Protein AF-A0A6P7TYA1-F1 (afdb_monomer)

pLDDT: mean 76.17, std 18.22, range [33.38, 97.75]

InterPro domains:
  IPR001356 Homeodomain [PF00046] (24-80)
  IPR001356 Homeodomain [PS50071] (21-81)
  IPR001356 Homeodomain [SM00389] (23-85)
  IPR001356 Homeodomain [cd00086] (24-75)
  IPR009057 Homedomain-like superfamily [SSF46689] (10-81)
  IPR017970 Homeobox, conserved site [PS00027] (56-79)
  IPR020479 Homeodomain, metazoa [PR00024] (45-56)
  IPR020479 Homeodomain, metazoa [PR00024] (60-70)
  IPR020479 Homeodomain, metazoa [PR00024] (70-79)
  IPR050394 Homeobox NK-like transcription regulators [PTHR24340] (22-94)

Organism: NCBI:txid2607531

Mean predicted aligned error: 14.08 Å

Sequence (138 aa):
MNTQPIMYRPHESLKISNSSIPKRKRRNLFTPAQNAELETRFRSQKYLSAPEREQLAKSINLTTTQVKIWFQNHRYKYKKYIKEKEKNAPDEPNKEESLLLDVESNKYFQEDQKVCLERMEKGDYSLDVKPFKNWNNI

Foldseek 3Di:
DDDDDDDPPPDDPPPPPPDDPPDPPPDDDADPVLVVLLVVVCVVPLDDAPVRLVVSCVVRVHDSVVSVVVSVVVLVVVLVVLVVVCVVDVPDPCVVVNVVSVVVVVVRVVNVVVVVVVCVVVVVPVPPPDPPPDPPPD

Structure (mmCIF, N/CA/C/O backbone):
data_AF-A0A6P7TYA1-F1
#
_entry.id   AF-A0A6P7TYA1-F1
#
loop_
_atom_site.group_PDB
_atom_site.id
_atom_site.type_symbol
_atom_site.label_atom_id
_atom_site.label_alt_id
_atom_site.label_comp_id
_atom_site.label_asym_id
_atom_site.label_entity_id
_atom_site.label_seq_id
_atom_site.pdbx_PDB_ins_code
_atom_site.Cartn_x
_atom_site.Cartn_y
_atom_site.Cartn_z
_atom_site.occupancy
_atom_site.B_iso_or_equiv
_atom_site.auth_seq_id
_atom_site.auth_comp_id
_atom_site.auth_asym_id
_atom_site.auth_atom_id
_atom_site.pdbx_PDB_model_num
ATOM 1 N N . MET A 1 1 ? 58.368 -14.805 -4.556 1.00 49.38 1 MET A N 1
ATOM 2 C CA . MET A 1 1 ? 57.572 -16.045 -4.483 1.00 49.38 1 MET A CA 1
ATOM 3 C C . MET A 1 1 ? 57.785 -16.649 -3.112 1.00 49.38 1 MET A C 1
ATOM 5 O O . MET A 1 1 ? 58.931 -16.937 -2.806 1.00 49.38 1 MET A O 1
ATOM 9 N N . ASN A 1 2 ? 56.736 -16.692 -2.284 1.00 37.44 2 ASN A N 1
ATOM 10 C CA . ASN A 1 2 ? 56.516 -17.637 -1.174 1.00 37.44 2 ASN A CA 1
ATOM 11 C C . ASN A 1 2 ? 55.412 -17.087 -0.268 1.00 37.44 2 ASN A C 1
ATOM 13 O O . ASN A 1 2 ? 55.666 -16.434 0.741 1.00 37.44 2 ASN A O 1
ATOM 17 N N . THR A 1 3 ? 54.168 -17.339 -0.665 1.00 51.00 3 THR A N 1
ATOM 18 C CA . THR A 1 3 ? 53.007 -17.176 0.207 1.00 51.00 3 THR A CA 1
ATOM 19 C C . THR A 1 3 ? 52.905 -18.455 1.032 1.00 51.00 3 THR A C 1
ATOM 21 O O . THR A 1 3 ? 52.673 -19.528 0.481 1.00 51.00 3 THR A O 1
ATOM 24 N N . GLN A 1 4 ? 53.155 -18.354 2.336 1.00 47.38 4 GLN A N 1
ATOM 25 C CA . GLN A 1 4 ? 52.970 -19.454 3.287 1.00 47.38 4 GLN A CA 1
ATOM 26 C C . GLN A 1 4 ? 51.502 -19.930 3.244 1.00 47.38 4 GLN A C 1
ATOM 28 O O . GLN A 1 4 ? 50.604 -19.083 3.195 1.00 47.38 4 GLN A O 1
ATOM 33 N N . PRO A 1 5 ? 51.226 -21.247 3.245 1.00 61.78 5 PRO A N 1
ATOM 34 C CA . PRO A 1 5 ? 49.863 -21.755 3.208 1.00 61.78 5 PRO A CA 1
ATOM 35 C C . PRO A 1 5 ? 49.145 -21.398 4.511 1.00 61.78 5 PRO A C 1
ATOM 37 O O . PRO A 1 5 ? 49.653 -21.618 5.611 1.00 61.78 5 PRO A O 1
ATOM 40 N N . ILE A 1 6 ? 47.947 -20.835 4.373 1.00 60.34 6 ILE A N 1
ATOM 41 C CA . ILE A 1 6 ? 47.055 -20.523 5.486 1.00 60.34 6 ILE A CA 1
ATOM 42 C C . ILE A 1 6 ? 46.626 -21.865 6.083 1.00 60.34 6 ILE A C 1
ATOM 44 O O . ILE A 1 6 ? 45.756 -22.547 5.542 1.00 60.34 6 ILE A O 1
ATOM 48 N N . MET A 1 7 ? 47.273 -22.283 7.169 1.00 56.91 7 MET A N 1
ATOM 49 C CA . MET A 1 7 ? 46.828 -23.434 7.947 1.00 56.91 7 MET A CA 1
ATOM 50 C C . MET A 1 7 ? 45.415 -23.123 8.438 1.00 56.91 7 MET A C 1
ATOM 52 O O . MET A 1 7 ? 45.217 -22.207 9.238 1.00 56.91 7 MET A O 1
ATOM 56 N N . TYR A 1 8 ? 44.426 -23.853 7.919 1.00 45.00 8 TYR A N 1
ATOM 57 C CA . TYR A 1 8 ? 43.054 -23.799 8.404 1.00 45.00 8 TYR A CA 1
ATOM 58 C C . TYR A 1 8 ? 43.070 -24.109 9.900 1.00 45.00 8 TYR A C 1
ATOM 60 O O . TYR A 1 8 ? 43.223 -25.259 10.305 1.00 45.00 8 TYR A O 1
ATOM 68 N N . ARG A 1 9 ? 42.927 -23.068 10.725 1.00 58.09 9 ARG A N 1
ATOM 69 C CA . ARG A 1 9 ? 42.626 -23.207 12.145 1.00 58.09 9 ARG A CA 1
ATOM 70 C C . ARG A 1 9 ? 41.260 -23.895 12.224 1.00 58.09 9 ARG A C 1
ATOM 72 O O . ARG A 1 9 ? 40.286 -23.297 11.760 1.00 58.09 9 ARG A O 1
ATOM 79 N N . PRO A 1 10 ? 41.155 -25.127 12.752 1.00 56.38 10 PRO A N 1
ATOM 80 C CA . PRO A 1 10 ? 39.866 -25.776 12.918 1.00 56.38 10 PRO A CA 1
ATOM 81 C C . PRO A 1 10 ? 39.015 -24.884 13.817 1.00 56.38 10 PRO A C 1
ATOM 83 O O . PRO A 1 10 ? 39.394 -24.593 14.952 1.00 56.38 10 PRO A O 1
ATOM 86 N N . HIS A 1 11 ? 37.905 -24.379 13.285 1.00 49.50 11 HIS A N 1
ATOM 87 C CA . HIS A 1 11 ? 36.925 -23.664 14.084 1.00 49.50 11 HIS A CA 1
ATOM 88 C C . HIS A 1 11 ? 36.342 -24.691 15.058 1.00 49.50 11 HIS A C 1
ATOM 90 O O . HIS A 1 11 ? 35.591 -25.580 14.649 1.00 49.50 11 HIS A O 1
ATOM 96 N N . GLU A 1 12 ? 36.734 -24.610 16.332 1.00 46.56 12 GLU A N 1
ATOM 97 C CA . GLU A 1 12 ? 36.060 -25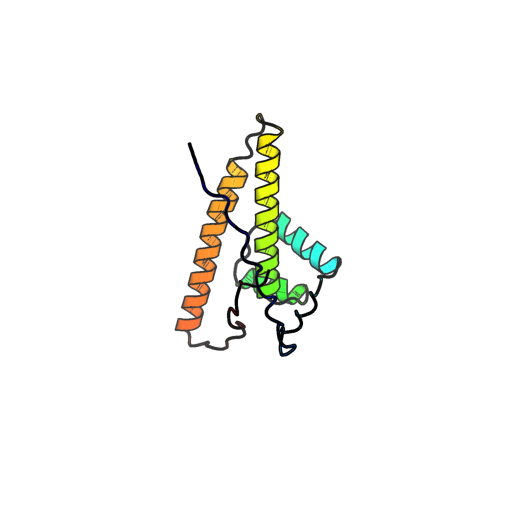.331 17.405 1.00 46.56 12 GLU A CA 1
ATOM 98 C C . GLU A 1 12 ? 34.564 -25.079 17.248 1.00 46.56 12 GLU A C 1
ATOM 100 O O . GLU A 1 12 ? 34.090 -23.938 17.233 1.00 46.56 12 GLU A O 1
ATOM 105 N N . SER A 1 13 ? 33.826 -26.164 17.032 1.00 50.44 13 SER A N 1
ATOM 106 C CA . SER A 1 13 ? 32.379 -26.125 16.931 1.00 50.44 13 SER A CA 1
ATOM 107 C C . SER A 1 13 ? 31.850 -25.722 18.298 1.00 50.44 13 SER A C 1
ATOM 109 O O . SER A 1 13 ? 31.693 -26.564 19.183 1.00 50.44 13 SER A O 1
ATOM 111 N N . LEU A 1 14 ? 31.613 -24.421 18.480 1.00 48.53 14 LEU A N 1
ATOM 112 C CA . LEU A 1 14 ? 30.855 -23.905 19.607 1.00 48.53 14 LEU A CA 1
ATOM 113 C C . LEU A 1 14 ? 29.523 -24.649 19.604 1.00 48.53 14 LEU A C 1
ATOM 115 O O . LEU A 1 14 ? 28.671 -24.443 18.738 1.00 48.53 1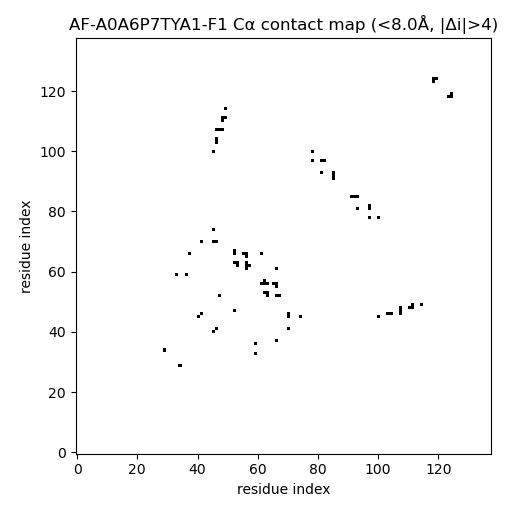4 LEU A O 1
ATOM 119 N N . LYS A 1 15 ? 29.382 -25.568 20.560 1.00 46.62 15 LYS A N 1
ATOM 120 C CA . LYS A 1 15 ? 28.127 -26.233 20.872 1.00 46.62 15 LYS A CA 1
ATOM 121 C C . LYS A 1 15 ? 27.151 -25.130 21.256 1.00 46.62 15 LYS A C 1
ATOM 123 O O . LYS A 1 15 ? 27.190 -24.635 22.378 1.00 46.62 15 LYS A O 1
ATOM 128 N N . ILE A 1 16 ? 26.320 -24.714 20.305 1.00 55.84 16 ILE A N 1
ATOM 129 C CA . ILE A 1 16 ? 25.185 -23.839 20.571 1.00 55.84 16 ILE A CA 1
ATOM 130 C C . ILE A 1 16 ? 24.298 -24.607 21.545 1.00 55.84 16 ILE A C 1
ATOM 132 O O . ILE A 1 16 ? 23.662 -25.601 21.192 1.00 55.84 16 ILE A O 1
ATOM 136 N N . SER A 1 17 ? 24.341 -24.189 22.805 1.00 44.00 17 SER A N 1
ATOM 137 C CA . SER A 1 17 ? 23.431 -24.648 23.834 1.00 44.00 17 SER A CA 1
ATOM 138 C C . SER A 1 17 ? 22.005 -24.397 23.345 1.00 44.00 17 SER A C 1
ATOM 140 O O . SER A 1 17 ? 21.640 -23.297 22.929 1.00 44.00 17 SER A O 1
ATOM 142 N N . ASN A 1 18 ? 21.200 -25.458 23.348 1.00 50.19 18 ASN A N 1
ATOM 143 C CA . ASN A 1 18 ? 19.782 -25.411 23.025 1.00 50.19 18 ASN A CA 1
ATOM 144 C C . ASN A 1 18 ? 19.032 -24.615 24.103 1.00 50.19 18 ASN A C 1
ATOM 146 O O . ASN A 1 18 ? 18.423 -25.187 25.002 1.00 50.19 18 ASN A O 1
ATOM 150 N N . SER A 1 19 ? 19.036 -23.290 24.007 1.00 52.31 19 SER A N 1
ATOM 151 C CA . SER A 1 19 ? 18.047 -22.455 24.678 1.00 52.31 19 SER A CA 1
ATOM 152 C C . SER A 1 19 ? 17.736 -21.218 23.835 1.00 52.31 19 SER A C 1
ATOM 154 O O . SER A 1 19 ? 18.551 -20.324 23.640 1.00 52.31 19 SER A O 1
ATOM 156 N N . SER A 1 20 ? 16.490 -21.167 23.354 1.00 57.97 20 SER A N 1
ATOM 157 C CA . SER A 1 20 ? 15.798 -19.977 22.832 1.00 57.97 20 SER A CA 1
ATOM 158 C C . SER A 1 20 ? 16.120 -19.466 21.415 1.00 57.97 20 SER A C 1
ATOM 160 O O . SER A 1 20 ? 16.160 -18.261 21.199 1.00 57.97 20 SER A O 1
ATOM 162 N N . ILE A 1 21 ? 16.181 -20.328 20.389 1.00 61.47 21 ILE A N 1
ATOM 163 C CA . ILE A 1 21 ? 15.833 -19.848 19.032 1.00 61.47 21 ILE A CA 1
ATOM 164 C C . ILE A 1 21 ? 14.322 -19.560 19.046 1.00 61.47 21 ILE A C 1
ATOM 166 O O . ILE A 1 21 ? 13.538 -20.503 19.219 1.00 61.47 21 ILE A O 1
ATOM 170 N N . PRO A 1 22 ? 13.864 -18.300 18.890 1.00 62.47 22 PRO A N 1
ATOM 171 C CA . PRO A 1 22 ? 12.440 -18.011 18.848 1.00 62.47 22 PRO A CA 1
ATOM 172 C C . PRO A 1 22 ? 11.841 -18.768 17.666 1.00 62.47 22 PRO A C 1
ATOM 174 O O . PRO A 1 22 ? 12.235 -18.554 16.517 1.00 62.47 22 PRO A O 1
ATOM 177 N N . LYS A 1 23 ? 10.906 -19.684 17.939 1.00 67.38 23 LYS A N 1
ATOM 178 C CA . LYS A 1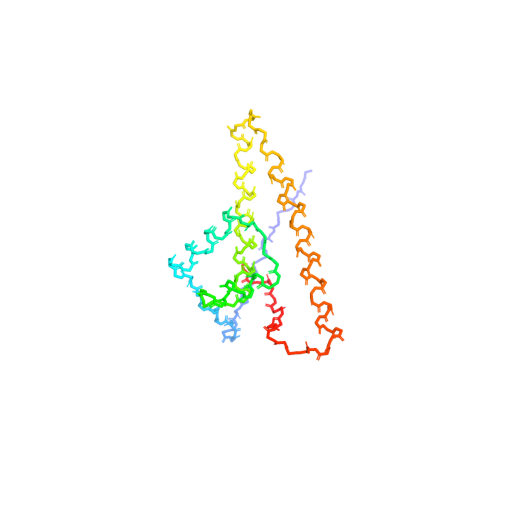 23 ? 10.178 -20.416 16.896 1.00 67.38 23 LYS A CA 1
ATOM 179 C C . LYS A 1 23 ? 9.586 -19.383 15.935 1.00 67.38 23 LYS A C 1
ATOM 181 O O . LYS A 1 23 ? 8.735 -18.588 16.338 1.00 67.38 23 LYS A O 1
ATOM 186 N N . ARG A 1 24 ? 10.064 -19.363 14.683 1.00 74.31 24 ARG A N 1
ATOM 187 C CA . ARG A 1 24 ? 9.566 -18.446 13.647 1.00 74.31 24 ARG A CA 1
ATOM 188 C C . ARG A 1 24 ? 8.044 -18.578 13.586 1.00 74.31 24 ARG A C 1
ATOM 190 O O . ARG A 1 24 ? 7.525 -19.688 13.458 1.00 74.31 24 ARG A O 1
ATOM 197 N N . LYS A 1 25 ? 7.327 -17.456 13.718 1.00 71.69 25 LYS A N 1
ATOM 198 C CA . LYS A 1 25 ? 5.863 -17.441 13.594 1.00 71.69 25 LYS A CA 1
ATOM 199 C C . LYS A 1 25 ? 5.487 -18.071 12.256 1.00 71.69 25 LYS A C 1
ATOM 201 O O . LYS A 1 25 ? 6.067 -17.716 11.229 1.00 71.69 25 LYS A O 1
ATOM 206 N N . ARG A 1 26 ? 4.531 -19.007 12.277 1.00 78.56 26 ARG A N 1
ATOM 207 C CA . ARG A 1 26 ? 4.000 -19.608 11.049 1.00 78.56 26 ARG A CA 1
ATOM 208 C C . ARG A 1 26 ? 3.555 -18.486 10.111 1.00 78.56 26 ARG A C 1
ATOM 210 O O . ARG A 1 26 ? 2.877 -17.549 10.533 1.00 78.56 26 ARG A O 1
ATOM 217 N N . ARG A 1 27 ? 3.994 -18.569 8.855 1.00 81.00 27 ARG A N 1
ATOM 218 C CA . ARG A 1 27 ? 3.634 -17.608 7.817 1.00 81.00 27 ARG A CA 1
ATOM 219 C C . ARG A 1 27 ? 2.154 -17.802 7.502 1.00 81.00 27 ARG A C 1
ATOM 221 O O . ARG A 1 27 ? 1.772 -18.854 7.002 1.00 81.00 27 ARG A O 1
ATOM 228 N N . ASN A 1 28 ? 1.339 -16.801 7.807 1.00 79.00 28 ASN A N 1
ATOM 229 C CA . ASN A 1 28 ? -0.056 -16.792 7.389 1.00 79.00 28 ASN A CA 1
ATOM 230 C C . ASN A 1 28 ? -0.109 -16.405 5.912 1.00 79.00 28 ASN A C 1
ATOM 232 O O . ASN A 1 28 ? 0.404 -15.351 5.532 1.00 79.00 28 ASN A O 1
ATOM 236 N N . LEU A 1 29 ? -0.678 -17.282 5.090 1.00 91.31 29 LEU A N 1
ATOM 237 C CA . LEU A 1 29 ? -0.911 -17.031 3.672 1.00 91.31 29 LEU A CA 1
ATOM 238 C C . LEU A 1 29 ? -2.272 -16.355 3.493 1.00 91.31 29 LEU A C 1
ATOM 240 O O . LEU A 1 29 ? -3.207 -16.639 4.240 1.00 91.31 29 LEU A O 1
ATOM 244 N N . PHE A 1 30 ? -2.373 -15.471 2.504 1.00 93.50 30 PHE A N 1
ATOM 245 C CA . PHE A 1 30 ? -3.652 -14.891 2.100 1.00 93.50 30 PHE A CA 1
ATOM 246 C C . PHE A 1 30 ? -4.462 -15.904 1.295 1.00 93.50 30 PHE A C 1
ATOM 248 O O . PHE A 1 30 ? -3.899 -16.699 0.537 1.00 93.50 30 PHE A O 1
ATOM 255 N N . THR A 1 31 ? -5.783 -15.865 1.451 1.00 96.56 31 THR A N 1
ATOM 256 C CA . THR A 1 31 ? -6.691 -16.706 0.669 1.00 96.56 31 THR A CA 1
ATOM 257 C C . THR A 1 31 ? -6.684 -16.283 -0.809 1.00 96.56 31 THR A C 1
ATOM 259 O O . THR A 1 31 ? -6.317 -15.148 -1.131 1.00 96.56 31 THR A O 1
ATOM 262 N N . PRO A 1 32 ? -7.106 -17.156 -1.743 1.00 96.25 32 PRO A N 1
ATOM 263 C CA . PRO A 1 32 ? -7.219 -16.787 -3.155 1.00 96.25 32 PRO A CA 1
ATOM 264 C C . PRO A 1 32 ? -8.118 -15.565 -3.387 1.00 96.25 32 PRO A C 1
ATOM 266 O O . PRO A 1 32 ? -7.751 -14.684 -4.158 1.00 96.25 32 PRO A O 1
ATOM 269 N N . ALA A 1 33 ? -9.238 -15.468 -2.662 1.00 96.56 33 ALA A N 1
ATOM 270 C CA . ALA A 1 33 ? -10.147 -14.325 -2.736 1.00 96.56 33 ALA A CA 1
ATOM 271 C C . ALA A 1 33 ? -9.480 -13.018 -2.271 1.00 96.56 33 ALA A C 1
ATOM 273 O O . ALA A 1 33 ? -9.586 -12.000 -2.948 1.00 96.56 33 ALA A O 1
ATOM 274 N N . GLN A 1 34 ? -8.721 -13.058 -1.167 1.00 96.88 34 GLN A N 1
ATOM 275 C CA . GLN A 1 34 ? -7.956 -11.898 -0.692 1.00 96.88 34 GLN A CA 1
ATOM 276 C C . GLN A 1 34 ? -6.919 -11.447 -1.727 1.00 96.88 34 GLN A C 1
ATOM 278 O O . GLN A 1 34 ? -6.797 -10.255 -1.995 1.00 96.88 34 GLN A O 1
ATOM 283 N N . ASN A 1 35 ? -6.190 -12.389 -2.335 1.00 96.88 35 ASN A N 1
ATOM 284 C CA . ASN A 1 35 ? -5.214 -12.067 -3.378 1.00 96.88 35 ASN A CA 1
ATOM 285 C C . ASN A 1 35 ? -5.875 -11.476 -4.629 1.00 96.88 35 ASN A C 1
ATOM 287 O O . ASN A 1 35 ? -5.334 -10.533 -5.197 1.00 96.88 35 ASN A O 1
ATOM 291 N N . ALA A 1 36 ? -7.028 -12.002 -5.046 1.00 97.19 36 ALA A N 1
ATOM 292 C CA . ALA A 1 36 ? -7.749 -11.504 -6.214 1.00 97.19 36 ALA A CA 1
ATOM 293 C C . ALA A 1 36 ? -8.210 -10.049 -6.031 1.00 97.19 36 ALA A C 1
ATOM 295 O O . ALA A 1 36 ? -8.055 -9.236 -6.943 1.00 97.19 36 ALA A O 1
ATOM 296 N N . GLU A 1 37 ? -8.714 -9.698 -4.848 1.00 97.75 37 GLU A N 1
ATOM 297 C CA . GLU A 1 37 ? -9.132 -8.325 -4.548 1.00 97.75 37 GLU A CA 1
ATOM 298 C C . GLU A 1 37 ? -7.929 -7.368 -4.480 1.00 97.75 37 GLU A C 1
ATOM 300 O O . GLU A 1 37 ? -7.961 -6.279 -5.054 1.00 97.75 37 GLU A O 1
ATOM 305 N N . LEU A 1 38 ? -6.828 -7.795 -3.846 1.00 97.5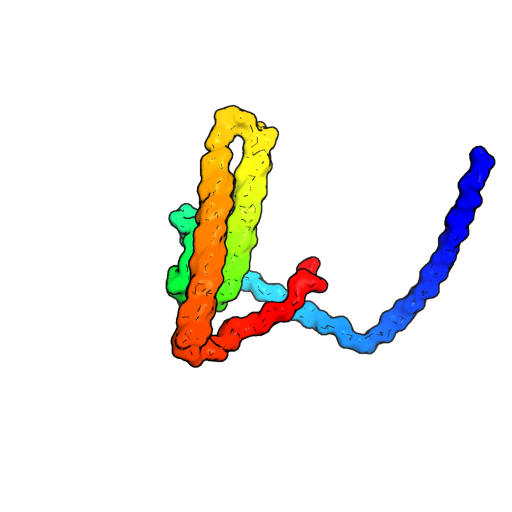6 38 LEU A N 1
ATOM 306 C CA . LEU A 1 38 ? -5.573 -7.034 -3.807 1.00 97.56 38 LEU A CA 1
ATOM 307 C C . LEU A 1 38 ? -5.034 -6.760 -5.218 1.00 97.56 38 LEU A C 1
ATOM 309 O O . LEU A 1 38 ? -4.655 -5.632 -5.528 1.00 97.56 38 LEU A O 1
ATOM 313 N N . GLU A 1 39 ? -5.048 -7.775 -6.082 1.00 97.38 39 GLU A N 1
ATOM 314 C CA . GLU A 1 39 ? -4.618 -7.671 -7.476 1.00 97.38 39 GLU A CA 1
ATOM 315 C C . GLU A 1 39 ? -5.518 -6.732 -8.282 1.00 97.38 39 GLU A C 1
ATOM 317 O O . GLU A 1 39 ? -5.035 -5.870 -9.016 1.00 97.38 39 GLU A O 1
ATOM 322 N N . THR A 1 40 ? -6.834 -6.862 -8.115 1.00 97.12 40 THR A N 1
ATOM 323 C CA . THR A 1 40 ? -7.821 -6.017 -8.795 1.00 97.12 40 THR A CA 1
ATOM 324 C C . THR A 1 40 ? -7.617 -4.551 -8.428 1.00 97.12 40 THR A C 1
ATOM 326 O O . THR A 1 40 ? -7.504 -3.700 -9.313 1.00 97.12 40 THR A O 1
ATOM 329 N N . ARG A 1 41 ? -7.456 -4.256 -7.132 1.00 97.00 41 ARG A N 1
ATOM 330 C CA . ARG A 1 41 ? -7.132 -2.907 -6.658 1.00 97.00 41 ARG A CA 1
ATOM 331 C C . ARG A 1 41 ? -5.787 -2.412 -7.183 1.00 97.00 41 ARG A C 1
ATOM 333 O O . ARG A 1 41 ? -5.699 -1.262 -7.608 1.00 97.00 41 ARG A O 1
ATOM 340 N N . PHE A 1 42 ? -4.764 -3.266 -7.217 1.00 95.44 42 PHE A N 1
ATOM 341 C CA . PHE A 1 42 ? -3.443 -2.901 -7.732 1.00 95.44 42 PHE A CA 1
ATOM 342 C C . PHE A 1 42 ? -3.466 -2.532 -9.218 1.00 95.44 42 PHE A C 1
ATOM 344 O O . PHE A 1 42 ? -2.787 -1.594 -9.646 1.00 95.44 42 PHE A O 1
ATOM 351 N N . ARG A 1 43 ? -4.261 -3.239 -10.027 1.00 92.75 43 ARG A N 1
ATOM 352 C CA . ARG A 1 43 ? -4.430 -2.926 -11.453 1.00 92.75 43 ARG A CA 1
ATOM 353 C C . ARG A 1 43 ? -4.979 -1.521 -11.653 1.00 92.75 43 ARG A C 1
ATOM 355 O O . ARG A 1 43 ? -4.405 -0.792 -12.456 1.00 92.75 43 ARG A O 1
ATOM 362 N N . SER A 1 44 ? -5.988 -1.129 -10.876 1.00 92.62 44 SER A N 1
ATOM 363 C CA . SER A 1 44 ? -6.529 0.233 -10.915 1.00 92.62 44 SER A CA 1
ATOM 364 C C . SER A 1 44 ? -5.584 1.283 -10.329 1.00 92.62 44 SER A C 1
ATOM 366 O O . SER A 1 44 ? -5.485 2.376 -10.869 1.00 92.62 44 SER A O 1
ATOM 368 N N . GLN A 1 45 ? -4.886 0.967 -9.236 1.00 92.38 45 GLN A N 1
ATOM 369 C CA . GLN A 1 45 ? -4.138 1.949 -8.459 1.00 92.38 45 GLN A CA 1
ATOM 370 C C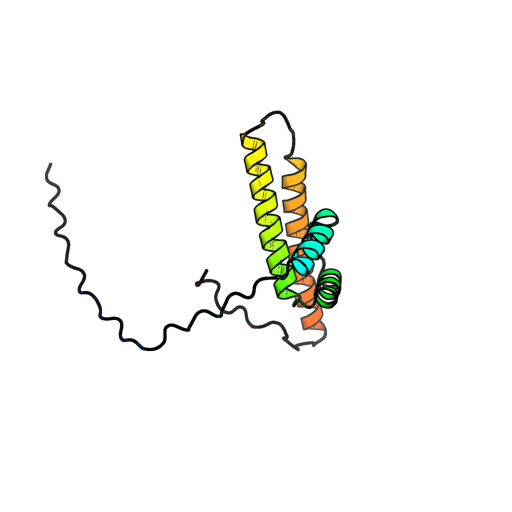 . GLN A 1 45 ? -2.914 1.296 -7.814 1.00 92.38 45 GLN A C 1
ATOM 372 O O . GLN A 1 45 ? -3.025 0.404 -6.973 1.00 92.38 45 GLN A O 1
ATOM 377 N N . LYS A 1 46 ? -1.719 1.747 -8.206 1.00 93.12 46 LYS A N 1
ATOM 378 C CA . LYS A 1 46 ? -0.445 1.127 -7.801 1.00 93.12 46 LYS A CA 1
ATOM 379 C C . LYS A 1 46 ? -0.035 1.497 -6.367 1.00 93.12 46 LYS A C 1
ATOM 381 O O . LYS A 1 46 ? 0.763 0.785 -5.748 1.00 93.12 46 LYS A O 1
ATOM 386 N N . TYR A 1 47 ? -0.611 2.568 -5.818 1.00 93.44 47 TYR A N 1
ATOM 387 C CA . TYR A 1 47 ? -0.303 3.120 -4.500 1.00 93.44 47 TYR A CA 1
ATOM 388 C C . TYR A 1 47 ? -1.570 3.540 -3.763 1.00 93.44 47 TYR A C 1
ATOM 390 O O . TYR A 1 47 ? -2.375 4.283 -4.303 1.00 93.44 47 TYR A O 1
ATOM 398 N N . LEU A 1 48 ? -1.730 3.100 -2.515 1.00 90.75 48 LEU A N 1
ATOM 399 C CA . LEU A 1 48 ? -2.885 3.447 -1.683 1.00 90.75 48 LEU A CA 1
ATOM 400 C C . LEU A 1 48 ? -2.507 4.456 -0.599 1.00 90.75 48 LEU A C 1
ATOM 402 O O . LEU A 1 48 ? -1.526 4.247 0.133 1.00 90.75 48 LEU A O 1
ATOM 406 N N . SER A 1 49 ? -3.349 5.473 -0.438 1.00 89.88 49 SER A N 1
ATOM 407 C CA . SER A 1 49 ? -3.323 6.411 0.684 1.00 89.88 49 SER A CA 1
ATOM 408 C C . SER A 1 49 ? -3.731 5.699 1.979 1.00 89.88 49 SER A C 1
ATOM 410 O O . SER A 1 49 ? -4.248 4.575 1.971 1.00 89.88 49 SER A O 1
ATOM 412 N N . ALA A 1 50 ? -3.482 6.334 3.125 1.00 87.19 50 ALA A N 1
ATOM 413 C CA . ALA A 1 50 ? -3.879 5.796 4.424 1.00 87.19 50 ALA A CA 1
ATOM 414 C C . ALA A 1 50 ? -5.381 5.421 4.514 1.00 87.19 50 ALA A C 1
ATOM 416 O O . ALA A 1 50 ? -5.659 4.275 4.884 1.00 87.19 50 ALA A O 1
ATOM 417 N N . PRO A 1 51 ? -6.347 6.291 4.144 1.00 91.38 51 PRO A N 1
ATOM 418 C CA . PRO A 1 51 ? -7.769 5.948 4.239 1.00 91.38 51 PRO A CA 1
ATOM 419 C C . PRO A 1 51 ? -8.185 4.830 3.274 1.00 91.38 51 PRO A C 1
ATOM 421 O O . PRO A 1 51 ? -8.919 3.924 3.667 1.00 91.38 51 PRO A O 1
ATOM 424 N N . GLU A 1 52 ? -7.677 4.825 2.040 1.00 94.12 52 GLU A N 1
ATOM 425 C CA . GLU A 1 52 ? -7.976 3.766 1.062 1.00 94.12 52 GLU A CA 1
ATOM 426 C C . GLU A 1 52 ? -7.468 2.403 1.546 1.00 94.12 52 GLU A C 1
ATOM 428 O O . GLU A 1 52 ? -8.135 1.376 1.409 1.00 94.12 52 GLU A O 1
ATOM 433 N N . ARG A 1 53 ? -6.291 2.393 2.177 1.00 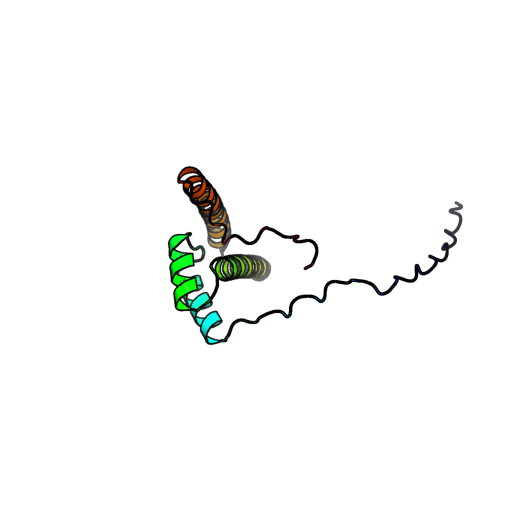94.81 53 ARG A N 1
ATOM 434 C CA . ARG A 1 53 ? -5.706 1.194 2.776 1.00 94.81 53 ARG A CA 1
ATOM 435 C C . ARG A 1 53 ? -6.542 0.673 3.938 1.00 94.81 53 ARG A C 1
ATOM 437 O O . ARG A 1 53 ? -6.692 -0.538 4.066 1.00 94.81 53 ARG A O 1
ATOM 444 N N . GLU A 1 54 ? -7.071 1.558 4.778 1.00 93.62 54 GLU A N 1
ATOM 445 C CA . GLU A 1 54 ? -7.982 1.189 5.866 1.00 93.62 54 GLU A CA 1
ATOM 446 C C . GLU A 1 54 ? -9.285 0.590 5.346 1.00 93.62 54 GLU A C 1
ATOM 448 O O . GLU A 1 54 ? -9.736 -0.432 5.865 1.00 93.62 54 GLU A O 1
ATOM 453 N N . GLN A 1 55 ? -9.864 1.184 4.305 1.00 96.25 55 GLN A N 1
ATOM 454 C CA . GLN A 1 55 ? -11.076 0.671 3.671 1.00 96.25 55 GLN A CA 1
ATOM 455 C C . GLN A 1 55 ? -10.849 -0.715 3.061 1.00 96.25 55 GLN A C 1
ATOM 457 O O . GLN A 1 55 ? -11.613 -1.637 3.345 1.00 96.25 55 GLN A O 1
ATOM 462 N N . LEU A 1 56 ? -9.771 -0.885 2.289 1.00 96.12 56 LEU A N 1
ATOM 463 C CA . LEU A 1 56 ? -9.435 -2.171 1.681 1.00 96.12 56 LEU A CA 1
ATOM 464 C C . LEU A 1 56 ? -9.155 -3.234 2.745 1.00 96.12 56 LEU A C 1
ATOM 466 O O . LEU A 1 56 ? -9.672 -4.340 2.666 1.00 96.12 56 LEU A O 1
ATOM 470 N N . ALA A 1 57 ? -8.375 -2.902 3.773 1.00 95.56 57 ALA A N 1
ATOM 471 C CA . ALA A 1 57 ? -8.063 -3.825 4.858 1.00 95.56 57 ALA A CA 1
ATOM 472 C C . ALA A 1 57 ? -9.335 -4.337 5.559 1.00 95.56 57 ALA A C 1
ATOM 474 O O . ALA A 1 57 ? -9.463 -5.540 5.800 1.00 95.56 57 ALA A O 1
ATOM 475 N N . LYS A 1 58 ? -10.306 -3.446 5.807 1.00 96.00 58 LYS A N 1
ATOM 476 C CA . LYS A 1 58 ? -11.615 -3.807 6.370 1.00 96.00 58 LYS A CA 1
ATOM 477 C C . LYS A 1 58 ? -12.413 -4.727 5.440 1.00 96.00 58 LYS A C 1
ATOM 479 O O . LYS A 1 58 ? -12.996 -5.685 5.937 1.00 96.00 58 LYS A O 1
ATOM 484 N N . SER A 1 59 ? -12.420 -4.480 4.126 1.00 97.00 59 SER A N 1
ATOM 485 C CA . SER A 1 59 ? -13.233 -5.265 3.182 1.00 97.00 59 SER A CA 1
ATOM 486 C C . SER A 1 59 ? -12.736 -6.698 2.974 1.00 97.00 59 SER A C 1
ATOM 488 O O . SER A 1 59 ? -13.549 -7.585 2.744 1.00 97.00 59 SER A O 1
ATOM 490 N N . ILE A 1 60 ? -11.424 -6.943 3.079 1.00 96.19 60 ILE A N 1
ATOM 491 C CA . ILE A 1 60 ? -10.819 -8.278 2.876 1.00 96.19 60 ILE A CA 1
ATOM 492 C C . ILE A 1 60 ? -10.337 -8.949 4.171 1.00 96.19 60 ILE A C 1
ATOM 494 O O . ILE A 1 60 ? -9.617 -9.951 4.123 1.00 96.19 60 ILE A O 1
ATOM 498 N N . ASN A 1 61 ? -10.714 -8.394 5.329 1.00 95.50 61 ASN A N 1
ATOM 499 C CA . ASN A 1 61 ? -10.338 -8.868 6.665 1.00 95.50 61 ASN A CA 1
ATOM 500 C C . ASN A 1 61 ? -8.818 -9.035 6.860 1.00 95.50 61 ASN A C 1
ATOM 502 O O . ASN A 1 61 ? -8.346 -10.038 7.399 1.00 95.50 61 ASN A O 1
ATOM 506 N N . LEU A 1 62 ? -8.044 -8.039 6.431 1.00 93.69 62 LEU A N 1
ATOM 507 C CA . LEU A 1 62 ? -6.605 -7.942 6.685 1.00 93.69 62 LEU A CA 1
ATOM 508 C C . LEU A 1 62 ? -6.297 -6.718 7.552 1.00 93.69 62 LEU A C 1
ATOM 510 O O . LEU A 1 62 ? -7.141 -5.853 7.768 1.00 93.69 62 LEU A O 1
ATOM 514 N N . THR A 1 63 ? -5.070 -6.618 8.057 1.00 93.19 63 THR A N 1
ATOM 515 C CA . THR A 1 63 ? -4.604 -5.397 8.723 1.00 93.19 63 THR A CA 1
ATOM 516 C C . THR A 1 63 ? -4.070 -4.390 7.710 1.00 93.19 63 THR A C 1
ATOM 518 O O . THR A 1 63 ? -3.539 -4.753 6.656 1.00 93.19 63 THR A O 1
ATOM 521 N N . THR A 1 64 ? -4.126 -3.103 8.055 1.00 89.75 64 THR A N 1
ATOM 522 C CA . THR A 1 64 ? -3.544 -2.020 7.242 1.00 89.75 64 THR A CA 1
ATOM 523 C C . THR A 1 64 ? -2.069 -2.274 6.926 1.00 89.75 64 THR A C 1
ATOM 525 O O . THR A 1 64 ? -1.617 -2.033 5.808 1.00 89.75 64 THR A O 1
ATOM 528 N N . THR A 1 65 ? -1.315 -2.833 7.876 1.00 91.12 65 THR A N 1
ATOM 529 C CA . THR A 1 65 ? 0.086 -3.226 7.683 1.00 91.12 65 THR A CA 1
ATOM 530 C C . THR A 1 65 ? 0.242 -4.362 6.674 1.00 91.12 65 THR A C 1
ATOM 532 O O . THR A 1 65 ? 1.148 -4.311 5.847 1.00 91.12 65 THR A O 1
ATOM 535 N N . GLN A 1 66 ? -0.623 -5.380 6.708 1.00 92.38 66 GLN A N 1
ATOM 536 C CA . GLN A 1 66 ? -0.581 -6.482 5.741 1.00 92.38 66 GLN A CA 1
ATOM 537 C C . GLN A 1 66 ? -0.835 -5.980 4.319 1.00 92.38 66 GLN A C 1
ATOM 539 O O . GLN A 1 66 ? -0.081 -6.334 3.413 1.00 92.38 66 GLN A O 1
ATOM 544 N N . VAL A 1 67 ? -1.822 -5.096 4.142 1.00 93.44 67 VAL A N 1
ATOM 545 C CA . VAL A 1 67 ? -2.093 -4.445 2.853 1.00 93.44 67 VAL A CA 1
ATOM 546 C C . VAL A 1 67 ? -0.895 -3.592 2.421 1.00 93.44 67 VAL A C 1
ATOM 548 O O . VAL A 1 67 ? -0.426 -3.728 1.294 1.00 93.44 67 VAL A O 1
ATOM 551 N N . LYS A 1 68 ? -0.318 -2.782 3.324 1.00 93.00 68 LYS A N 1
ATOM 552 C CA . LYS A 1 68 ? 0.889 -1.979 3.045 1.00 93.00 68 LYS A CA 1
ATOM 553 C C . LYS A 1 68 ? 2.044 -2.840 2.529 1.00 93.00 68 LYS A C 1
ATOM 555 O O . LYS A 1 68 ? 2.629 -2.521 1.496 1.00 93.00 68 LYS A O 1
ATOM 560 N N . ILE A 1 69 ? 2.362 -3.926 3.235 1.00 93.00 69 ILE A N 1
ATOM 561 C CA . ILE A 1 69 ? 3.454 -4.840 2.873 1.00 93.00 69 ILE A CA 1
ATOM 562 C C . ILE A 1 69 ? 3.159 -5.531 1.542 1.00 93.00 69 ILE A C 1
ATOM 564 O O . ILE A 1 69 ? 4.053 -5.643 0.705 1.00 93.00 69 ILE A O 1
ATOM 568 N N . TRP A 1 70 ? 1.920 -5.975 1.315 1.00 95.44 70 TRP A N 1
ATOM 569 C CA . TRP A 1 70 ? 1.553 -6.602 0.048 1.00 95.44 70 TRP A CA 1
ATOM 570 C C . TRP A 1 70 ? 1.746 -5.632 -1.120 1.00 95.44 70 TRP A C 1
ATOM 572 O O . TRP A 1 70 ? 2.430 -5.987 -2.075 1.00 95.44 70 TRP A O 1
ATOM 582 N N . PHE A 1 71 ? 1.267 -4.388 -1.011 1.00 95.44 71 PHE A N 1
ATOM 583 C CA . PHE A 1 71 ? 1.448 -3.372 -2.055 1.00 95.44 71 PHE A CA 1
ATOM 584 C C . PHE A 1 71 ? 2.924 -3.020 -2.275 1.00 95.44 71 PHE A C 1
ATOM 586 O O . PHE A 1 71 ? 3.338 -2.815 -3.412 1.00 95.44 71 PHE A O 1
ATOM 593 N N . GLN A 1 72 ? 3.743 -2.968 -1.221 1.00 91.06 72 GLN A N 1
ATOM 594 C CA . GLN A 1 72 ? 5.192 -2.773 -1.358 1.00 91.06 72 GLN A CA 1
ATOM 595 C C . GLN A 1 72 ? 5.854 -3.932 -2.118 1.00 91.06 72 GLN A C 1
ATOM 597 O O . GLN A 1 72 ? 6.584 -3.705 -3.084 1.00 91.06 72 GLN A O 1
ATOM 602 N N . ASN A 1 73 ? 5.558 -5.174 -1.729 1.00 94.19 73 ASN A N 1
ATOM 603 C CA . ASN A 1 73 ? 6.095 -6.367 -2.382 1.00 94.19 73 ASN A CA 1
ATOM 604 C C . ASN A 1 73 ? 5.632 -6.476 -3.836 1.00 94.19 73 ASN A C 1
ATOM 606 O O . ASN A 1 73 ? 6.415 -6.846 -4.713 1.00 94.19 73 ASN A O 1
ATOM 610 N N . HIS A 1 74 ? 4.366 -6.155 -4.092 1.00 95.12 74 HIS A N 1
ATOM 611 C CA . HIS A 1 74 ? 3.789 -6.211 -5.422 1.00 95.12 74 HIS A CA 1
ATOM 612 C C . HIS A 1 74 ? 4.440 -5.164 -6.339 1.00 95.12 74 HIS A C 1
ATOM 614 O O . HIS A 1 74 ? 4.916 -5.520 -7.413 1.00 95.12 74 HIS A O 1
ATOM 620 N N . ARG A 1 75 ? 4.600 -3.910 -5.886 1.00 93.88 75 ARG A N 1
ATOM 621 C CA . ARG A 1 75 ? 5.338 -2.872 -6.634 1.00 93.88 75 ARG A CA 1
ATOM 622 C C . ARG A 1 75 ? 6.778 -3.266 -6.939 1.00 93.88 75 ARG A C 1
ATOM 624 O O . ARG A 1 75 ? 7.246 -3.043 -8.052 1.00 93.88 75 ARG A O 1
ATOM 631 N N . TYR A 1 76 ? 7.480 -3.877 -5.982 1.00 89.19 76 TYR A N 1
ATOM 632 C CA . TYR A 1 76 ? 8.842 -4.362 -6.209 1.00 89.19 76 TYR A CA 1
ATOM 633 C C . TYR A 1 76 ? 8.892 -5.413 -7.327 1.00 89.19 76 TYR A C 1
ATOM 635 O O . TYR A 1 76 ? 9.716 -5.305 -8.236 1.00 89.19 76 TYR A O 1
ATOM 643 N N . LYS A 1 77 ? 7.981 -6.396 -7.297 1.00 88.88 77 LYS A N 1
ATOM 644 C CA . LYS A 1 77 ? 7.864 -7.411 -8.356 1.00 88.88 77 LYS A CA 1
ATOM 645 C C . LYS A 1 77 ? 7.517 -6.788 -9.705 1.00 88.88 77 LYS A C 1
ATOM 647 O O . LYS A 1 77 ? 8.143 -7.136 -10.699 1.00 88.88 77 LYS A O 1
ATOM 652 N N . TYR A 1 78 ? 6.578 -5.847 -9.724 1.00 89.19 78 TYR A N 1
ATOM 653 C CA . TYR A 1 78 ? 6.147 -5.163 -10.938 1.00 89.19 78 TYR A CA 1
ATOM 654 C C . TYR A 1 78 ? 7.288 -4.368 -11.584 1.00 89.19 78 TYR A C 1
ATOM 656 O O . TYR A 1 78 ? 7.606 -4.568 -12.753 1.00 89.19 78 TYR A O 1
ATOM 664 N N . LYS A 1 79 ? 8.007 -3.560 -10.794 1.00 87.50 79 LYS A N 1
ATOM 665 C CA . LYS A 1 79 ? 9.184 -2.821 -11.273 1.00 87.50 79 LYS A CA 1
ATOM 666 C C . LYS A 1 79 ? 10.284 -3.752 -11.783 1.00 87.50 79 LYS A C 1
ATOM 668 O O . LYS A 1 79 ? 10.935 -3.452 -12.780 1.00 87.50 79 LYS A O 1
ATOM 673 N N . LYS A 1 80 ? 10.507 -4.885 -11.109 1.00 86.75 80 LYS A N 1
ATOM 674 C CA . LYS A 1 80 ? 11.476 -5.892 -11.560 1.00 86.75 80 LYS A CA 1
ATOM 675 C C . LYS A 1 80 ? 11.068 -6.496 -12.908 1.00 86.75 80 LYS A C 1
ATOM 677 O O . LYS A 1 80 ? 11.915 -6.592 -13.788 1.00 86.75 80 LYS A O 1
ATOM 682 N N . TYR A 1 81 ? 9.789 -6.828 -13.079 1.00 86.38 81 TYR A N 1
ATOM 683 C CA . TYR A 1 81 ? 9.245 -7.337 -14.337 1.00 86.38 81 TYR A CA 1
ATOM 684 C C . TYR A 1 81 ? 9.423 -6.341 -15.494 1.00 86.38 81 TYR A C 1
ATOM 686 O O . TYR A 1 81 ? 9.878 -6.739 -16.564 1.00 86.38 81 TYR A O 1
ATOM 694 N N . ILE A 1 82 ? 9.154 -5.048 -15.271 1.00 85.19 82 ILE A N 1
ATOM 695 C CA . ILE A 1 82 ? 9.374 -3.999 -16.284 1.00 85.19 82 ILE A CA 1
ATOM 696 C C . ILE A 1 82 ? 10.848 -3.951 -16.704 1.00 85.19 82 ILE A C 1
ATOM 698 O O . ILE A 1 82 ? 11.150 -4.057 -17.889 1.00 85.19 82 ILE A O 1
ATOM 702 N N . LYS A 1 83 ? 11.777 -3.898 -15.741 1.00 81.94 83 LYS A N 1
ATOM 703 C CA . LYS A 1 83 ? 13.224 -3.867 -16.026 1.00 81.94 83 LYS A CA 1
ATOM 704 C C . LYS A 1 83 ? 13.734 -5.114 -16.746 1.00 81.94 83 LYS A C 1
ATOM 706 O O . LYS A 1 83 ? 14.707 -5.046 -17.491 1.00 81.94 83 LYS A O 1
ATOM 711 N N . GLU A 1 84 ? 13.142 -6.276 -16.485 1.00 83.38 84 GLU A N 1
ATOM 712 C CA . GLU A 1 84 ? 13.476 -7.511 -17.200 1.00 83.38 84 GLU A CA 1
ATOM 713 C C . GLU A 1 84 ? 12.928 -7.501 -18.630 1.00 83.38 84 GLU A C 1
ATOM 715 O O . GLU A 1 84 ? 13.612 -7.965 -19.541 1.00 83.38 84 GLU A O 1
ATOM 720 N N . LYS A 1 85 ? 11.744 -6.921 -18.858 1.00 79.94 85 LYS A N 1
ATOM 721 C CA . LYS A 1 85 ? 11.198 -6.708 -20.204 1.00 79.94 85 LYS A CA 1
ATOM 722 C C . LYS A 1 85 ? 12.061 -5.766 -21.042 1.00 79.94 85 LYS A C 1
ATOM 724 O O . LYS A 1 85 ? 12.392 -6.121 -22.168 1.00 79.94 85 LYS A O 1
ATOM 729 N N . GLU A 1 86 ? 12.499 -4.645 -20.471 1.00 75.25 86 GLU A N 1
ATOM 730 C CA . GLU A 1 86 ? 13.379 -3.671 -21.144 1.00 75.25 86 GLU A CA 1
ATOM 731 C C . GLU A 1 86 ? 14.682 -4.305 -21.665 1.00 75.25 86 GLU A C 1
ATOM 733 O O . GLU A 1 86 ? 15.213 -3.895 -22.692 1.00 75.25 86 GLU A O 1
ATOM 738 N N . LYS A 1 87 ? 15.203 -5.332 -20.981 1.00 74.94 87 LYS A N 1
ATOM 739 C CA . LYS A 1 87 ? 16.419 -6.047 -21.405 1.00 74.94 87 LYS A CA 1
ATOM 740 C C . LYS A 1 87 ? 16.191 -7.021 -22.559 1.00 74.94 87 LYS A C 1
ATOM 742 O O . LYS A 1 87 ? 17.137 -7.317 -23.280 1.00 74.94 87 LYS A O 1
ATOM 747 N N . ASN A 1 88 ? 14.978 -7.555 -22.691 1.00 73.75 88 ASN A N 1
ATOM 748 C CA . ASN A 1 88 ? 14.647 -8.584 -23.679 1.00 73.75 88 ASN A CA 1
ATOM 749 C C . ASN A 1 88 ? 13.989 -8.010 -24.948 1.00 73.75 88 ASN A C 1
ATOM 751 O O . ASN A 1 88 ? 13.937 -8.707 -25.956 1.00 73.75 88 ASN A O 1
ATOM 755 N N . ALA A 1 89 ? 13.503 -6.765 -24.914 1.00 66.94 89 ALA A N 1
ATOM 756 C CA . ALA A 1 89 ? 12.917 -6.069 -26.059 1.00 66.94 89 ALA A CA 1
ATOM 757 C C . ALA A 1 89 ? 13.289 -4.568 -26.016 1.00 66.94 89 ALA A C 1
ATOM 759 O O . ALA A 1 89 ? 12.612 -3.799 -25.334 1.00 66.94 89 ALA A O 1
ATOM 760 N N . PRO A 1 90 ? 14.369 -4.143 -26.699 1.00 62.03 90 PRO A N 1
ATOM 761 C CA . PRO A 1 90 ? 14.885 -2.772 -26.614 1.00 62.03 90 PRO A CA 1
ATOM 762 C C . PRO A 1 90 ? 14.011 -1.702 -27.299 1.00 62.03 90 PRO A C 1
ATOM 764 O O . PRO A 1 90 ? 14.223 -0.518 -27.042 1.00 62.03 90 PRO A O 1
ATOM 767 N N . ASP A 1 91 ? 13.031 -2.093 -28.121 1.00 64.19 91 ASP A N 1
ATOM 768 C CA . ASP A 1 91 ? 12.244 -1.170 -28.961 1.00 64.19 91 ASP A CA 1
ATOM 769 C C . ASP A 1 91 ? 10.917 -0.684 -28.329 1.00 64.19 91 ASP A C 1
ATOM 771 O O . ASP A 1 91 ? 10.188 0.086 -28.949 1.00 64.19 91 ASP A O 1
ATOM 775 N N . GLU A 1 92 ? 10.591 -1.090 -27.094 1.00 60.72 92 GLU A N 1
ATOM 776 C CA . GLU A 1 92 ? 9.361 -0.687 -26.380 1.00 60.72 92 GLU A CA 1
ATOM 777 C C . GLU A 1 92 ? 9.689 0.300 -25.235 1.00 60.72 92 GLU A C 1
ATOM 779 O O . GLU A 1 92 ? 10.388 -0.069 -24.281 1.00 60.72 92 GLU A O 1
ATOM 784 N N . PRO A 1 93 ? 9.243 1.573 -25.292 1.00 56.66 93 PRO A N 1
ATOM 785 C CA . PRO A 1 93 ? 9.658 2.599 -24.342 1.00 56.66 93 PRO A CA 1
ATOM 786 C C . PRO A 1 93 ? 8.859 2.520 -23.030 1.00 56.66 93 PRO A C 1
ATOM 788 O O . PRO A 1 93 ? 8.087 3.415 -22.708 1.00 56.66 93 PRO A O 1
ATOM 791 N N . ASN A 1 94 ? 9.108 1.503 -22.198 1.00 68.88 94 ASN A N 1
ATOM 792 C CA . ASN A 1 94 ? 8.442 1.370 -20.889 1.00 68.88 94 ASN A CA 1
ATOM 793 C C . ASN A 1 94 ? 9.121 2.158 -19.739 1.00 68.88 94 ASN A C 1
ATOM 795 O O . ASN A 1 94 ? 8.818 1.975 -18.555 1.00 68.88 94 ASN A O 1
ATOM 799 N N . LYS A 1 95 ? 10.032 3.081 -20.087 1.00 68.31 95 LYS A N 1
ATOM 800 C CA . LYS A 1 95 ? 10.769 3.931 -19.133 1.00 68.31 95 LYS A CA 1
ATOM 801 C C . LYS A 1 95 ? 9.850 4.885 -18.374 1.00 68.31 95 LYS A C 1
ATOM 803 O O . LYS A 1 95 ? 10.093 5.152 -17.197 1.00 68.31 95 LYS A O 1
ATOM 808 N N . GLU A 1 96 ? 8.806 5.387 -19.033 1.00 72.19 96 GLU A N 1
ATOM 809 C CA . GLU A 1 96 ? 7.824 6.280 -18.410 1.00 72.19 96 GLU A CA 1
ATOM 810 C C . GLU A 1 96 ? 7.082 5.571 -17.279 1.00 72.19 96 GLU A C 1
ATOM 812 O O . GLU A 1 96 ? 6.947 6.129 -16.193 1.00 72.19 96 GLU A O 1
ATOM 817 N N . GLU A 1 97 ? 6.701 4.308 -17.476 1.00 78.81 97 GLU A N 1
ATOM 818 C CA . GLU A 1 97 ? 6.022 3.520 -16.451 1.00 78.81 97 GLU A CA 1
ATOM 819 C C . GLU A 1 97 ? 6.928 3.271 -15.233 1.00 78.81 97 GLU A C 1
ATOM 821 O O . GLU A 1 97 ? 6.498 3.440 -14.088 1.00 78.81 97 GLU A O 1
ATOM 826 N N . SER A 1 98 ? 8.210 2.946 -15.449 1.00 80.31 98 SER A N 1
ATOM 827 C CA . SER A 1 98 ? 9.164 2.796 -14.341 1.00 80.31 98 SER A CA 1
ATOM 828 C C . SER A 1 98 ? 9.386 4.107 -13.575 1.00 80.31 98 SER A C 1
ATOM 830 O O . SER A 1 98 ? 9.473 4.078 -12.346 1.00 80.31 98 SER A O 1
ATOM 832 N N . LEU A 1 99 ? 9.501 5.243 -14.271 1.00 79.69 99 LEU A N 1
ATOM 833 C CA . LEU A 1 99 ? 9.691 6.556 -13.644 1.00 79.69 99 LEU A CA 1
ATOM 834 C C . LEU A 1 99 ? 8.443 7.003 -12.877 1.00 79.69 99 LEU A C 1
ATOM 836 O O . LEU A 1 99 ? 8.564 7.473 -11.746 1.00 79.69 99 LEU A O 1
ATOM 840 N N . LEU A 1 100 ? 7.252 6.805 -13.449 1.00 79.69 100 LEU A N 1
ATOM 841 C CA . LEU A 1 100 ? 5.979 7.104 -12.796 1.00 79.69 100 LEU A CA 1
ATOM 842 C C . LEU A 1 100 ? 5.828 6.317 -11.496 1.00 79.69 100 LEU A C 1
ATOM 844 O O . LEU A 1 100 ? 5.505 6.909 -10.468 1.00 79.69 100 LEU A O 1
ATOM 848 N N . LEU A 1 101 ? 6.155 5.019 -11.498 1.00 81.25 101 LEU A N 1
ATOM 849 C CA . LEU A 1 101 ? 6.158 4.223 -10.272 1.00 81.25 101 LEU A CA 1
ATOM 850 C C . LEU A 1 101 ? 7.113 4.807 -9.226 1.00 81.25 101 LEU A C 1
ATOM 852 O O . LEU A 1 101 ? 6.746 4.880 -8.057 1.00 81.25 101 LEU A O 1
ATOM 856 N N . ASP A 1 102 ? 8.322 5.228 -9.591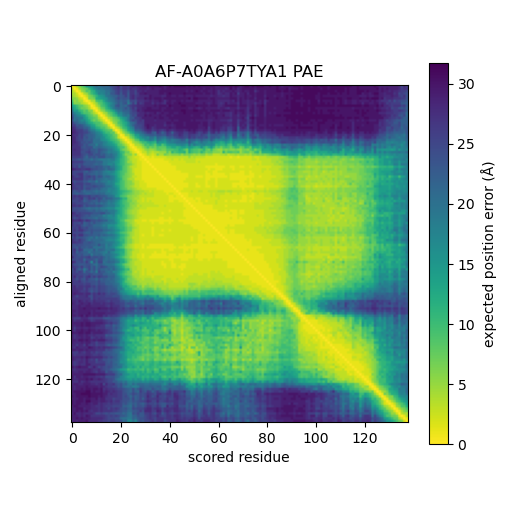 1.00 79.94 102 ASP A N 1
ATOM 857 C CA . ASP A 1 102 ? 9.269 5.779 -8.616 1.00 79.94 102 ASP A CA 1
ATOM 858 C C . ASP A 1 102 ? 8.796 7.137 -8.048 1.00 79.94 102 ASP A C 1
ATOM 860 O O . ASP A 1 102 ? 8.854 7.347 -6.831 1.00 79.94 102 ASP A O 1
ATOM 864 N N . VAL A 1 103 ? 8.244 8.024 -8.885 1.00 82.56 103 VAL A N 1
ATOM 865 C CA . VAL A 1 103 ? 7.654 9.310 -8.458 1.00 82.56 103 VAL A CA 1
ATOM 866 C C . VAL A 1 103 ? 6.462 9.089 -7.526 1.00 82.56 103 VAL A C 1
ATOM 868 O O . VAL A 1 103 ? 6.395 9.669 -6.438 1.00 82.56 103 VAL A O 1
ATOM 871 N N . GLU A 1 104 ? 5.541 8.211 -7.913 1.00 83.81 104 GLU A N 1
ATOM 872 C CA . GLU A 1 104 ? 4.340 7.901 -7.143 1.00 83.81 104 GLU A CA 1
ATOM 873 C C . GLU A 1 104 ? 4.713 7.223 -5.810 1.00 83.81 104 GLU A C 1
ATOM 875 O O . GLU A 1 104 ? 4.166 7.554 -4.757 1.00 83.81 104 GLU A O 1
ATOM 880 N N . SER A 1 105 ? 5.770 6.402 -5.788 1.00 81.94 105 SER A N 1
ATOM 881 C CA . SER A 1 105 ? 6.317 5.857 -4.541 1.00 81.94 105 SER A CA 1
ATOM 882 C C . SER A 1 105 ? 6.824 6.914 -3.583 1.00 81.94 105 SER A C 1
ATOM 884 O O . SER A 1 105 ? 6.547 6.816 -2.386 1.00 81.94 105 SER A O 1
ATOM 886 N N . ASN A 1 106 ? 7.543 7.915 -4.081 1.00 84.94 106 ASN A N 1
ATOM 887 C CA . ASN A 1 106 ? 8.057 8.992 -3.242 1.00 84.94 106 ASN A CA 1
ATOM 888 C C . ASN A 1 106 ? 6.931 9.880 -2.701 1.00 84.94 106 ASN A C 1
ATOM 890 O O . ASN A 1 106 ? 6.994 10.289 -1.540 1.00 84.94 106 ASN A O 1
ATOM 894 N N . LYS A 1 107 ? 5.890 10.136 -3.503 1.00 88.50 107 LYS A N 1
ATOM 895 C CA . LYS A 1 107 ? 4.692 10.877 -3.081 1.00 88.50 107 LYS A CA 1
ATOM 896 C C . LYS A 1 107 ? 3.975 10.166 -1.930 1.00 88.50 107 LYS A C 1
ATOM 898 O O . LYS A 1 107 ? 3.808 10.746 -0.862 1.00 88.50 107 LYS A O 1
ATOM 903 N N . TYR A 1 108 ? 3.610 8.895 -2.111 1.00 79.94 108 TYR A N 1
ATOM 904 C CA . TYR A 1 108 ? 2.865 8.140 -1.095 1.00 79.94 108 TYR A CA 1
ATOM 905 C C . TYR A 1 108 ? 3.707 7.805 0.143 1.00 79.94 108 TYR A C 1
ATOM 907 O O . TYR A 1 108 ? 3.164 7.623 1.231 1.00 79.94 108 TYR A O 1
ATOM 915 N N . PHE A 1 109 ? 5.035 7.731 0.007 1.00 77.31 109 PHE A N 1
ATOM 916 C CA . PHE A 1 109 ? 5.936 7.615 1.155 1.00 77.31 109 PHE A CA 1
ATOM 917 C C . PHE A 1 109 ? 5.900 8.871 2.036 1.00 77.31 109 PHE A C 1
ATOM 919 O O . PHE A 1 109 ? 5.770 8.751 3.254 1.00 77.31 109 PHE A O 1
ATOM 926 N N . GLN A 1 110 ? 5.959 10.060 1.429 1.00 78.12 110 GLN A N 1
ATOM 927 C CA . GLN A 1 110 ? 5.831 11.332 2.148 1.00 78.12 110 GLN A CA 1
ATOM 928 C C . GLN A 1 110 ? 4.437 11.503 2.758 1.00 78.12 110 GLN A C 1
ATOM 930 O O . GLN A 1 110 ? 4.309 11.969 3.885 1.00 78.12 110 GLN A O 1
ATOM 935 N N . GLU A 1 111 ? 3.391 11.074 2.054 1.00 79.81 111 GLU A N 1
ATOM 936 C CA . GLU A 1 111 ? 2.018 11.109 2.559 1.00 79.81 111 GLU A CA 1
ATOM 937 C C . GLU A 1 111 ? 1.838 10.203 3.789 1.00 79.81 111 GLU A C 1
ATOM 939 O O . GLU A 1 111 ? 1.293 10.639 4.800 1.00 79.81 111 GLU A O 1
ATOM 944 N N . ASP A 1 112 ? 2.393 8.985 3.765 1.00 77.56 112 ASP A N 1
ATOM 945 C CA . ASP A 1 112 ? 2.445 8.097 4.936 1.00 77.56 112 ASP A CA 1
ATOM 946 C C . ASP A 1 112 ? 3.197 8.758 6.116 1.00 77.56 112 ASP A C 1
ATOM 948 O O . ASP A 1 112 ? 2.763 8.630 7.261 1.00 77.56 112 ASP A O 1
ATOM 952 N N . GLN A 1 113 ? 4.309 9.468 5.867 1.00 80.31 113 GLN A N 1
ATOM 953 C CA . GLN A 1 113 ? 5.034 10.207 6.914 1.00 80.31 113 GLN A CA 1
ATOM 954 C C . GLN A 1 113 ? 4.192 11.349 7.493 1.00 80.31 113 GLN A C 1
ATOM 956 O O . GLN A 1 113 ? 4.121 11.498 8.713 1.00 80.31 113 GLN A O 1
ATOM 961 N N . LYS A 1 114 ? 3.516 12.115 6.634 1.00 83.12 114 LYS A N 1
ATOM 962 C CA . LYS A 1 114 ? 2.655 13.230 7.033 1.00 83.12 114 LYS A CA 1
ATOM 963 C C . LYS A 1 114 ? 1.469 12.761 7.876 1.00 83.12 114 LYS A C 1
ATOM 965 O O . LYS A 1 114 ? 1.209 13.339 8.921 1.00 83.12 114 LYS A O 1
ATOM 970 N N . VAL A 1 115 ? 0.798 11.678 7.480 1.00 81.06 115 VAL A N 1
ATOM 971 C CA . VAL A 1 115 ? -0.334 11.114 8.238 1.00 81.06 115 VAL A CA 1
ATOM 972 C C . VAL A 1 115 ? 0.106 10.628 9.621 1.00 81.06 115 VAL A C 1
ATOM 974 O O . VAL A 1 115 ? -0.615 10.824 10.599 1.00 81.06 115 VAL A O 1
ATOM 977 N N . CYS A 1 116 ? 1.287 10.011 9.726 1.00 79.00 116 CYS A N 1
ATOM 978 C CA . CYS A 1 116 ? 1.852 9.643 11.024 1.00 79.00 116 CYS A CA 1
ATOM 979 C C . CYS A 1 116 ? 2.092 10.878 11.908 1.00 79.00 116 CYS A C 1
ATOM 981 O O . CYS A 1 116 ? 1.735 10.843 13.082 1.00 79.00 116 CYS A O 1
ATOM 983 N N . LEU A 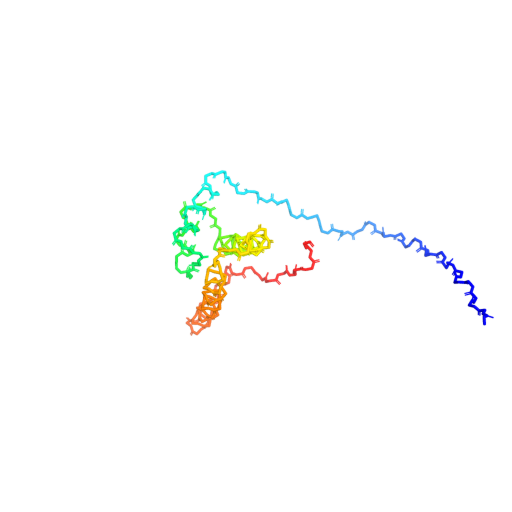1 117 ? 2.636 11.964 11.348 1.00 78.81 117 LEU A N 1
ATOM 984 C CA . LEU A 1 117 ? 2.861 13.220 12.072 1.00 78.81 117 LEU A CA 1
ATOM 985 C C . LEU A 1 117 ? 1.543 13.878 12.512 1.00 78.81 117 LEU A C 1
ATOM 987 O O . LEU A 1 117 ? 1.385 14.186 13.688 1.00 78.81 117 LEU A O 1
ATOM 991 N N . GLU A 1 118 ? 0.558 13.997 11.619 1.00 81.19 118 GLU A N 1
ATOM 992 C CA . GLU A 1 118 ? -0.752 14.594 11.926 1.00 81.19 118 GLU A CA 1
ATOM 993 C C . GLU A 1 118 ? -1.514 13.818 13.020 1.00 81.19 118 GLU A C 1
ATOM 995 O O . GLU A 1 118 ? -2.235 14.410 13.825 1.00 81.19 118 GLU A O 1
ATOM 1000 N N . ARG A 1 119 ? -1.375 12.483 13.074 1.00 77.25 119 ARG A N 1
ATOM 1001 C CA . ARG A 1 119 ? -1.955 11.664 14.157 1.00 77.25 119 ARG A CA 1
ATOM 1002 C C . ARG A 1 119 ? -1.274 11.923 15.498 1.00 77.25 119 ARG A C 1
ATOM 1004 O O . ARG A 1 119 ? -1.962 12.022 16.512 1.00 77.25 119 ARG A O 1
ATOM 1011 N N . MET A 1 120 ? 0.051 12.075 15.492 1.00 77.38 120 MET A N 1
ATOM 1012 C CA . MET A 1 120 ? 0.817 12.419 16.693 1.00 77.38 120 MET A CA 1
ATOM 1013 C C . MET A 1 120 ? 0.447 13.815 17.218 1.00 77.38 120 MET A C 1
ATOM 1015 O O . MET A 1 120 ? 0.278 13.978 18.423 1.00 77.38 120 MET A O 1
ATOM 1019 N N . GLU A 1 121 ? 0.240 14.798 16.336 1.00 82.69 121 GLU A N 1
ATOM 1020 C CA . GLU A 1 121 ? -0.196 16.155 16.710 1.00 82.69 121 GLU A CA 1
ATOM 1021 C C . GLU A 1 121 ? -1.593 16.185 17.348 1.00 82.69 121 GLU A C 1
ATOM 1023 O O . GLU A 1 121 ? -1.860 17.002 18.228 1.00 82.69 121 GLU A O 1
ATOM 1028 N N . LYS A 1 122 ? -2.484 15.269 16.950 1.00 79.56 122 LYS A N 1
ATOM 1029 C CA . LYS A 1 122 ? -3.851 15.153 17.491 1.00 79.56 122 LYS A CA 1
ATOM 1030 C C . LYS A 1 122 ? -3.940 14.361 18.799 1.00 79.56 122 LYS A C 1
ATOM 1032 O O . LYS A 1 122 ? -5.043 14.139 19.293 1.00 79.56 122 LYS A O 1
ATOM 1037 N N . GLY A 1 123 ? -2.808 13.938 19.366 1.00 67.12 123 GLY A N 1
ATOM 1038 C CA . GLY A 1 123 ? -2.763 13.217 20.640 1.00 67.12 123 GLY A CA 1
ATOM 1039 C C . GLY A 1 123 ? -3.337 11.797 20.589 1.00 67.12 123 GLY A C 1
ATOM 1040 O O . GLY A 1 123 ? -3.559 11.194 21.640 1.00 67.12 123 GLY A O 1
ATOM 1041 N N . ASP A 1 124 ? -3.563 11.243 19.393 1.00 65.94 124 ASP A N 1
ATOM 1042 C CA . ASP A 1 124 ? -3.990 9.856 19.210 1.00 65.94 124 ASP A CA 1
ATOM 1043 C C . ASP A 1 124 ? -2.758 8.940 19.209 1.00 65.94 124 ASP A C 1
ATOM 1045 O O . ASP A 1 124 ? -2.221 8.538 18.174 1.00 65.94 124 ASP A O 1
ATOM 1049 N N . TYR A 1 125 ? -2.271 8.652 20.417 1.00 63.75 125 TYR A N 1
ATOM 1050 C CA . TYR A 1 125 ? -1.161 7.729 20.662 1.00 63.75 125 TYR A CA 1
ATOM 1051 C C . TYR A 1 125 ? -1.608 6.262 20.719 1.00 63.75 125 TYR A C 1
ATOM 1053 O O . TYR A 1 125 ? -0.848 5.417 21.202 1.00 63.75 125 TYR A O 1
ATOM 1061 N N . SER A 1 126 ? -2.825 5.927 20.269 1.00 57.19 126 SER A N 1
ATOM 1062 C CA . SER A 1 126 ? -3.290 4.540 20.233 1.00 57.19 126 SER A CA 1
ATOM 1063 C C . SER A 1 126 ? -2.518 3.764 19.161 1.00 57.19 126 SER A C 1
ATOM 1065 O O . SER A 1 126 ? -2.884 3.682 17.987 1.00 57.19 126 SER A O 1
ATOM 1067 N N . LEU A 1 127 ? -1.364 3.228 19.562 1.00 53.50 127 LEU A N 1
ATOM 1068 C CA . LEU A 1 127 ? -0.485 2.428 18.723 1.00 53.50 127 LEU A CA 1
ATOM 1069 C C . LEU A 1 127 ? -1.072 1.023 18.536 1.00 53.50 127 LEU A C 1
ATOM 1071 O O . LEU A 1 127 ? -0.545 0.042 19.054 1.00 53.50 127 LEU A O 1
ATOM 1075 N N . ASP A 1 128 ? -2.040 0.895 17.632 1.00 51.06 128 ASP A N 1
ATOM 1076 C CA . ASP A 1 128 ? -2.163 -0.335 16.833 1.00 51.06 128 ASP A CA 1
ATOM 1077 C C . ASP A 1 128 ? -1.033 -0.448 15.783 1.00 51.06 128 ASP A C 1
ATOM 1079 O O . ASP A 1 128 ? -1.031 -1.302 14.892 1.00 51.06 128 ASP A O 1
ATOM 1083 N N . VAL A 1 129 ? 0.005 0.381 15.912 1.00 53.88 129 VAL A N 1
ATOM 1084 C CA . VAL A 1 129 ? 1.303 0.180 15.281 1.00 53.88 129 VAL A CA 1
ATOM 1085 C C . VAL A 1 129 ? 2.124 -0.726 16.193 1.00 53.88 129 VAL A C 1
ATOM 1087 O O . VAL A 1 129 ? 2.809 -0.276 17.111 1.00 53.88 129 VAL A O 1
ATOM 1090 N N . LYS A 1 130 ? 2.080 -2.037 15.928 1.00 50.09 130 LYS A N 1
ATOM 1091 C CA . LYS A 1 130 ? 3.060 -2.966 16.510 1.00 50.09 130 LYS A CA 1
ATOM 1092 C C . LYS A 1 130 ? 4.462 -2.401 16.250 1.00 50.09 130 LYS A C 1
ATOM 1094 O O . LYS A 1 130 ? 4.760 -2.088 15.094 1.00 50.09 130 LYS A O 1
ATOM 1099 N N . PRO A 1 131 ? 5.319 -2.280 17.281 1.00 39.31 131 PRO A N 1
ATOM 1100 C CA . PRO A 1 131 ? 6.644 -1.705 17.122 1.00 39.31 131 PRO A CA 1
ATOM 1101 C C . PRO A 1 131 ? 7.400 -2.462 16.035 1.00 39.31 131 PRO A C 1
ATOM 1103 O O . PRO A 1 131 ? 7.278 -3.688 15.927 1.00 39.31 131 PRO A O 1
ATOM 1106 N N . PHE A 1 132 ? 8.171 -1.714 15.246 1.00 43.16 132 PHE A N 1
ATOM 1107 C CA . PHE A 1 132 ? 9.067 -2.183 14.190 1.00 43.16 132 PHE A CA 1
ATOM 1108 C C . PHE A 1 132 ? 10.142 -3.113 14.792 1.00 43.16 132 PHE A C 1
ATOM 1110 O O . PHE A 1 132 ? 11.305 -2.756 14.951 1.00 43.16 132 PHE A O 1
ATOM 1117 N N . LYS A 1 133 ? 9.765 -4.326 15.205 1.00 42.03 133 LYS A N 1
ATOM 1118 C CA . LYS A 1 133 ? 10.715 -5.331 15.671 1.00 42.03 133 LYS A CA 1
ATOM 1119 C C . LYS A 1 133 ? 11.331 -6.014 14.455 1.00 42.03 133 LYS A C 1
ATOM 1121 O O . LYS A 1 133 ? 10.789 -6.975 13.924 1.00 42.03 133 LYS A O 1
ATOM 1126 N N . ASN A 1 134 ? 12.496 -5.475 14.104 1.00 37.50 134 ASN A N 1
ATOM 1127 C CA . ASN A 1 134 ? 13.684 -6.164 13.611 1.00 37.50 134 ASN A CA 1
ATOM 1128 C C . ASN A 1 134 ? 13.550 -6.900 12.263 1.00 37.50 134 ASN A C 1
ATOM 1130 O O . AS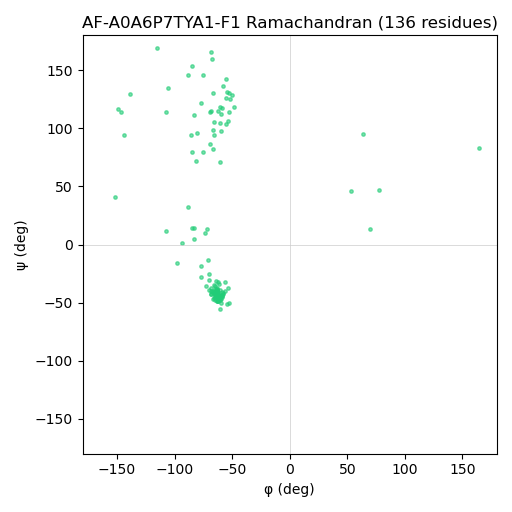N A 1 134 ? 13.199 -8.074 12.193 1.00 37.50 134 ASN A O 1
ATOM 1134 N N . TRP A 1 135 ? 13.940 -6.195 11.199 1.00 47.47 135 TRP A N 1
ATOM 1135 C CA . TRP A 1 135 ? 14.089 -6.691 9.825 1.00 47.47 135 TRP A CA 1
ATOM 1136 C C . TRP A 1 135 ? 15.324 -7.597 9.615 1.00 47.47 135 TRP A C 1
ATOM 1138 O O . TRP A 1 135 ? 15.637 -7.938 8.484 1.00 47.47 135 TRP A O 1
ATOM 1148 N N . ASN A 1 136 ? 16.019 -8.027 10.676 1.00 33.38 136 ASN A N 1
ATOM 1149 C CA . ASN A 1 136 ? 17.170 -8.942 10.587 1.00 33.38 136 ASN A CA 1
ATOM 1150 C C . ASN A 1 136 ? 16.777 -10.432 10.628 1.00 33.38 136 ASN A C 1
ATOM 1152 O O . ASN A 1 136 ? 17.493 -11.250 11.200 1.00 33.38 136 ASN A O 1
ATOM 1156 N N . ASN A 1 137 ? 15.610 -10.806 10.101 1.00 40.94 137 ASN A N 1
ATOM 1157 C CA . ASN A 1 137 ? 15.189 -12.214 10.081 1.00 40.94 137 ASN A CA 1
ATOM 1158 C C . ASN A 1 137 ? 14.241 -12.552 8.915 1.00 40.94 137 ASN A C 1
ATOM 1160 O O . ASN A 1 137 ? 13.264 -13.288 9.094 1.00 40.94 137 ASN A O 1
ATOM 1164 N N . ILE A 1 138 ? 14.528 -12.006 7.729 1.00 36.50 138 ILE A N 1
ATOM 1165 C CA . ILE A 1 138 ? 14.011 -12.525 6.451 1.00 36.50 138 ILE A CA 1
ATOM 1166 C C . ILE A 1 138 ? 15.096 -13.387 5.819 1.00 36.50 138 ILE A C 1
ATOM 1168 O O . ILE A 1 138 ? 16.247 -12.907 5.766 1.00 36.50 138 ILE A O 1
#

Solvent-accessible surface area (backbone atoms only — not comparable to full-atom values): 8836 Å² total; per-residue (Å²): 142,84,82,79,80,80,75,79,73,80,75,77,78,76,77,77,72,94,72,81,80,76,78,76,75,82,83,83,77,78,52,72,68,46,50,52,52,53,49,55,49,40,74,79,42,79,73,74,55,73,68,58,36,47,53,52,13,63,75,61,76,49,48,52,66,56,50,51,51,48,46,52,54,49,50,52,52,50,53,50,52,52,58,54,46,49,74,77,42,83,87,58,86,60,60,61,61,55,50,49,52,54,53,53,49,55,51,53,51,51,49,53,52,49,54,54,50,57,38,56,74,68,69,59,76,80,64,87,61,74,75,89,78,66,88,89,78,124

Radius of gyration: 22.61 Å; Cα contacts (8 Å, |Δi|>4): 45; chains: 1; bounding box: 71×42×54 Å

Nearest PDB structures (foldseek):
  1p7j-assembly1_A  TM=9.383E-01  e=8.970E-04  Drosophila melanogaster
  2r5z-assembly1_A  TM=9.846E-01  e=1.388E-03  Drosophila melanogaster
  1puf-assembly1_A  TM=7.851E-01  e=4.242E-04  Mus musculus
  2r5y-assembly1_A  TM=7.848E-01  e=6.566E-04  Drosophila melanogaster
  2cra-assembly1_A  TM=7.709E-01  e=1.782E-03  Homo sapiens

Secondary structure (DSSP, 8-state):
-----------------SS----PPP-PPPPHHHHHHHHHHHHH-SS--HHHHHHHHHHTT--HHHHHHHHHHHHHHHHHHHHHHHHH-TTS-THHHHHHHHHHHHHHHHHHHHHHHHHHHTT-----S-----STT-